Protein AF-A0AAU1EWR7-F1 (afdb_monomer_lite)

Secondary structure (DSSP, 8-state):
-EEEEEEEE-SSS-EEEEEEEEETTEEEEEEEEE-TTEEEEEEEE--TT-EEEEEEE--

Sequence (59 aa):
MTTTVYYNNSCSYPVYVTIHMHDKNGQNNHCLTVPKNTKGSKKFQQGLSGTFERISKGC

Radius of gyration: 12.07 Å; chains: 1; bounding box: 26×18×29 Å

Foldseek 3Di:
DKDKDKDAAQDPAKWKKWWWKAAPVGIDIDIDTHGHRDTDIDMDDRPPRMDTDDMDTDD

Structure (mmCIF, N/CA/C/O backbone):
data_AF-A0AAU1EWR7-F1
#
_entry.id   AF-A0AAU1E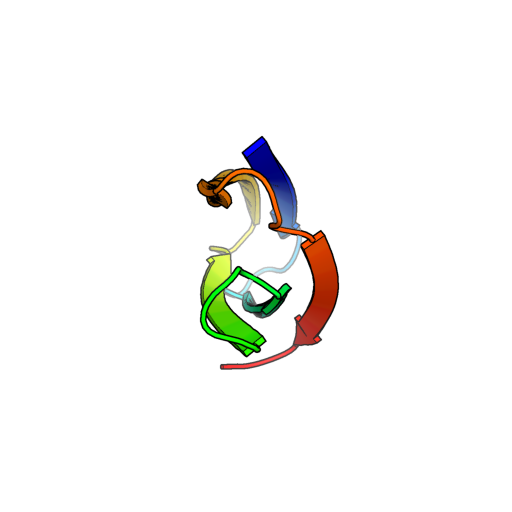WR7-F1
#
loop_
_atom_site.group_PDB
_atom_site.id
_atom_site.type_symbol
_atom_site.label_atom_id
_atom_site.label_alt_id
_atom_site.label_comp_id
_atom_site.label_asym_id
_atom_site.label_entity_id
_atom_site.label_seq_id
_atom_site.pdbx_PDB_ins_code
_atom_site.Cartn_x
_atom_site.Cartn_y
_atom_site.Cartn_z
_atom_site.occupancy
_atom_site.B_iso_or_equiv
_atom_site.auth_seq_id
_atom_site.auth_comp_id
_atom_site.auth_asym_id
_atom_site.auth_atom_id
_atom_site.pdbx_PDB_model_num
ATOM 1 N N . MET A 1 1 ? 10.414 8.557 -10.395 1.00 78.56 1 MET A N 1
ATOM 2 C CA . MET A 1 1 ? 9.006 8.930 -10.183 1.00 78.56 1 MET A CA 1
ATOM 3 C C . MET A 1 1 ? 8.533 8.344 -8.865 1.00 78.56 1 MET A C 1
ATOM 5 O O . MET A 1 1 ? 9.054 7.318 -8.425 1.00 78.56 1 MET A O 1
ATOM 9 N N . THR A 1 2 ? 7.617 9.031 -8.192 1.00 87.06 2 THR A N 1
ATOM 10 C CA . THR A 1 2 ? 7.055 8.571 -6.920 1.00 87.06 2 THR A CA 1
ATOM 11 C C . THR A 1 2 ? 5.554 8.750 -6.944 1.00 87.06 2 THR A C 1
ATOM 13 O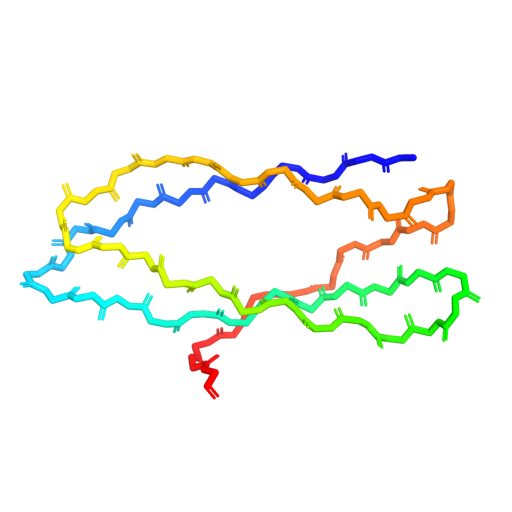 O . THR A 1 2 ? 5.095 9.818 -7.340 1.00 87.06 2 THR A O 1
ATOM 16 N N . THR A 1 3 ? 4.828 7.754 -6.455 1.00 89.19 3 THR A N 1
ATOM 17 C CA . THR A 1 3 ? 3.372 7.807 -6.322 1.00 89.19 3 THR A CA 1
ATOM 18 C C . THR A 1 3 ? 3.010 7.886 -4.850 1.00 89.19 3 THR A C 1
ATOM 20 O O . THR A 1 3 ? 3.489 7.091 -4.043 1.00 89.19 3 THR A O 1
ATOM 23 N N . THR A 1 4 ? 2.175 8.855 -4.486 1.00 93.19 4 THR A N 1
ATOM 24 C CA . THR A 1 4 ? 1.646 8.982 -3.126 1.00 93.19 4 THR A CA 1
ATOM 25 C C . THR A 1 4 ? 0.209 8.489 -3.116 1.00 93.19 4 THR A C 1
ATOM 27 O O . THR A 1 4 ? -0.649 9.064 -3.780 1.00 93.19 4 THR A O 1
ATOM 30 N N . VAL A 1 5 ? -0.056 7.432 -2.352 1.00 91.69 5 VAL A N 1
ATOM 31 C CA . VAL A 1 5 ? -1.409 6.914 -2.137 1.00 91.69 5 VAL A CA 1
ATOM 32 C C . VAL A 1 5 ? -1.947 7.508 -0.847 1.00 91.69 5 VAL A C 1
ATOM 34 O O . VAL A 1 5 ? -1.382 7.280 0.223 1.00 91.69 5 VAL A O 1
ATOM 37 N N . TYR A 1 6 ? -3.039 8.259 -0.948 1.00 94.69 6 TYR A N 1
ATOM 38 C CA . TYR A 1 6 ? -3.781 8.783 0.194 1.00 94.69 6 TYR A CA 1
ATOM 39 C C . TYR A 1 6 ? -4.886 7.804 0.577 1.00 94.69 6 TYR A C 1
ATOM 41 O O . TYR A 1 6 ? -5.540 7.228 -0.290 1.00 94.69 6 TYR A O 1
ATOM 49 N N . TYR A 1 7 ? -5.101 7.614 1.873 1.00 94.00 7 TYR A N 1
ATOM 50 C CA . TYR A 1 7 ? -6.116 6.701 2.383 1.00 94.00 7 TYR A CA 1
ATOM 51 C C . TYR A 1 7 ? -6.862 7.305 3.569 1.00 9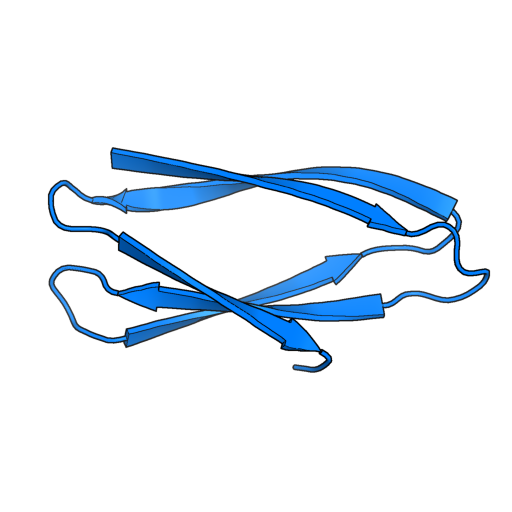4.00 7 TYR A C 1
ATOM 53 O O . TYR A 1 7 ? -6.315 8.084 4.351 1.00 94.00 7 TYR A O 1
ATOM 61 N N . ASN A 1 8 ? -8.122 6.903 3.708 1.00 95.94 8 ASN A N 1
ATOM 62 C CA . ASN A 1 8 ? -8.978 7.212 4.843 1.00 95.94 8 ASN A CA 1
ATOM 63 C C . ASN A 1 8 ? -9.804 5.966 5.171 1.00 95.94 8 ASN A C 1
ATOM 65 O O . ASN A 1 8 ? -10.722 5.619 4.432 1.00 95.94 8 ASN A O 1
ATOM 69 N N . ASN A 1 9 ? -9.458 5.279 6.256 1.00 95.31 9 ASN A N 1
ATOM 70 C CA . ASN A 1 9 ? -10.238 4.162 6.760 1.00 95.31 9 ASN A CA 1
ATOM 71 C C . ASN A 1 9 ? -11.162 4.656 7.872 1.00 95.31 9 ASN A C 1
ATOM 73 O O . ASN A 1 9 ? -10.743 4.805 9.018 1.00 95.31 9 ASN A O 1
ATOM 77 N N . SER A 1 10 ? -12.423 4.893 7.520 1.00 95.75 10 SER A N 1
ATOM 78 C CA . SER A 1 10 ? -13.486 5.239 8.472 1.00 95.75 10 SER A CA 1
ATOM 79 C C . SER A 1 10 ? -14.180 4.007 9.072 1.00 95.75 10 SER A C 1
ATOM 81 O O . SER A 1 10 ? -15.166 4.148 9.789 1.00 95.75 10 SER A O 1
ATOM 83 N N . CYS A 1 11 ? -13.702 2.793 8.783 1.00 94.00 11 CYS A N 1
ATOM 84 C CA . CYS A 1 11 ? -14.205 1.580 9.414 1.00 94.00 11 CYS A CA 1
ATOM 85 C C . CYS A 1 11 ? -13.674 1.449 10.849 1.00 94.00 11 CYS A C 1
ATOM 87 O O . CYS A 1 11 ? -12.577 1.904 11.186 1.00 94.00 11 CYS A O 1
ATOM 89 N N . SER A 1 12 ? -14.424 0.723 11.679 1.00 96.69 12 SER A N 1
ATOM 90 C CA . SER A 1 12 ? -14.053 0.375 13.057 1.00 96.69 12 SER A CA 1
ATOM 91 C C . SER A 1 12 ? -13.002 -0.743 13.158 1.00 96.69 12 SER A C 1
ATOM 93 O O . SER A 1 12 ? -12.601 -1.111 14.264 1.00 96.69 12 SER A O 1
ATOM 95 N N . TYR A 1 13 ? -12.524 -1.263 12.025 1.00 95.94 13 TYR A N 1
ATOM 96 C CA . TYR A 1 13 ? -11.547 -2.348 11.908 1.00 95.94 13 TYR A CA 1
ATOM 97 C C . TYR A 1 13 ? -10.450 -2.006 10.879 1.00 95.94 13 TYR A C 1
ATOM 99 O O . TYR A 1 13 ? -10.669 -1.157 10.007 1.00 95.94 13 TYR A O 1
ATOM 107 N N . PRO A 1 14 ? -9.249 -2.609 10.981 1.00 95.88 14 PRO A N 1
ATOM 108 C CA . PRO A 1 14 ? -8.189 -2.406 9.997 1.00 95.88 14 PRO A CA 1
ATOM 109 C C . PRO A 1 14 ? -8.580 -2.985 8.632 1.00 95.88 14 PRO A C 1
ATOM 111 O O . PRO A 1 14 ? -9.187 -4.051 8.549 1.00 95.88 14 PRO A O 1
ATOM 114 N N . VAL A 1 15 ? -8.206 -2.292 7.557 1.00 96.00 15 VAL A N 1
ATOM 115 C CA . VAL A 1 15 ? -8.448 -2.729 6.178 1.00 96.00 15 VAL A CA 1
ATOM 116 C C . VAL A 1 15 ? -7.115 -3.023 5.508 1.00 96.00 15 VAL A C 1
ATOM 118 O O . VAL A 1 15 ? -6.201 -2.202 5.534 1.00 96.00 15 VAL A O 1
ATOM 121 N N . TYR A 1 16 ? -7.018 -4.191 4.887 1.00 95.75 16 TYR A N 1
ATOM 122 C CA . TY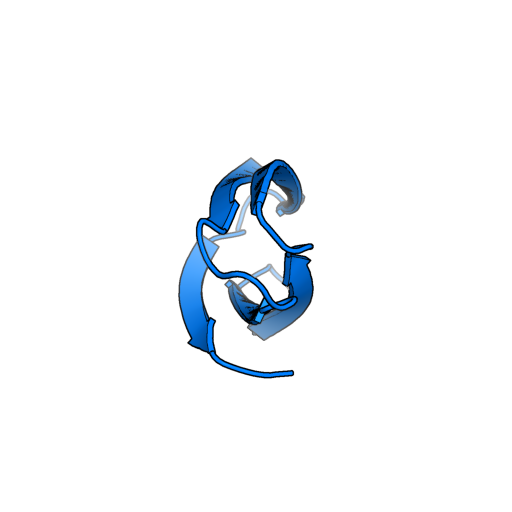R A 1 16 ? -5.857 -4.607 4.111 1.00 95.75 16 TYR A CA 1
ATOM 123 C C . TYR A 1 16 ? -6.122 -4.303 2.644 1.00 95.75 16 TYR A C 1
ATOM 125 O O . TYR A 1 16 ? -7.177 -4.669 2.115 1.00 95.75 16 TYR A O 1
ATOM 133 N N . VAL A 1 17 ? -5.186 -3.621 1.993 1.00 94.94 17 VAL A N 1
ATOM 134 C CA . VAL A 1 17 ? -5.250 -3.333 0.561 1.00 94.94 17 VAL A CA 1
ATOM 135 C C . VAL A 1 17 ? -3.932 -3.689 -0.108 1.00 94.94 17 VAL A C 1
ATOM 137 O O . VAL A 1 17 ? -2.862 -3.540 0.484 1.00 94.94 17 VAL A O 1
ATOM 140 N N . THR A 1 18 ? -4.022 -4.112 -1.362 1.00 96.19 18 THR A N 1
ATOM 141 C CA . THR A 1 18 ? -2.872 -4.282 -2.245 1.00 96.19 18 THR A CA 1
ATOM 142 C C . THR A 1 18 ? -2.848 -3.141 -3.248 1.00 96.19 18 THR A C 1
ATOM 144 O O . THR A 1 18 ? -3.844 -2.859 -3.919 1.00 96.19 18 THR A O 1
ATOM 147 N N . ILE A 1 19 ? -1.696 -2.488 -3.344 1.00 94.62 19 ILE A N 1
ATOM 148 C CA . ILE A 1 19 ? -1.383 -1.474 -4.343 1.00 94.62 19 ILE A CA 1
ATOM 149 C C . ILE A 1 19 ? -0.631 -2.164 -5.480 1.00 94.62 19 ILE A C 1
ATOM 151 O O . ILE A 1 19 ? 0.471 -2.666 -5.262 1.00 94.62 19 ILE A O 1
ATOM 155 N N . HIS A 1 20 ? -1.234 -2.189 -6.668 1.00 93.75 20 HIS A N 1
ATOM 156 C CA . HIS A 1 20 ? -0.663 -2.790 -7.876 1.00 93.75 20 HIS A CA 1
ATOM 157 C C . HIS A 1 20 ? 0.052 -1.703 -8.668 1.00 93.75 20 HIS A C 1
ATOM 159 O O . HIS A 1 20 ? -0.548 -0.685 -9.033 1.00 93.75 20 HIS A O 1
ATOM 165 N N . MET A 1 21 ? 1.346 -1.893 -8.888 1.00 91.94 21 MET A N 1
ATOM 166 C CA . MET A 1 21 ? 2.198 -0.958 -9.614 1.00 91.94 21 MET A CA 1
ATOM 167 C C . MET A 1 21 ? 3.035 -1.726 -10.627 1.00 91.94 21 MET A C 1
ATOM 169 O O . MET A 1 21 ? 3.335 -2.895 -10.422 1.00 91.94 21 MET A O 1
ATOM 173 N N . HIS A 1 22 ? 3.439 -1.066 -11.701 1.00 89.94 22 HIS A N 1
ATOM 174 C CA . HIS A 1 22 ? 4.352 -1.629 -12.684 1.00 89.94 22 HIS A CA 1
ATOM 175 C C . HIS A 1 22 ? 5.617 -0.781 -12.706 1.00 89.94 22 HIS A C 1
ATOM 177 O O . HIS A 1 22 ? 5.537 0.433 -12.888 1.00 89.94 22 HIS A O 1
ATOM 183 N N . ASP A 1 23 ? 6.776 -1.389 -12.481 1.00 84.88 23 ASP A N 1
ATOM 184 C CA . ASP A 1 23 ? 8.077 -0.732 -12.577 1.00 84.88 23 ASP A CA 1
ATOM 185 C C . ASP A 1 23 ? 8.931 -1.365 -13.691 1.00 84.88 23 ASP A C 1
ATOM 187 O O . ASP A 1 23 ? 8.462 -2.206 -14.458 1.00 84.88 23 ASP A O 1
ATOM 191 N N . LYS A 1 24 ? 10.190 -0.932 -13.842 1.00 81.31 24 LYS A N 1
ATOM 192 C CA . LYS A 1 24 ? 11.088 -1.460 -14.890 1.00 81.31 24 LYS A CA 1
ATOM 193 C C . LYS A 1 24 ? 11.333 -2.976 -14.802 1.00 81.31 24 LYS A C 1
ATOM 195 O O . LYS A 1 24 ? 11.782 -3.561 -15.780 1.00 81.31 24 LYS A O 1
ATOM 200 N N . ASN A 1 25 ? 11.103 -3.580 -13.638 1.00 82.62 25 ASN A N 1
ATOM 201 C CA . ASN A 1 25 ? 11.290 -5.001 -13.368 1.00 82.62 25 ASN A CA 1
ATOM 202 C C . ASN A 1 25 ? 9.974 -5.795 -13.489 1.00 82.62 25 ASN A C 1
ATOM 204 O O . ASN A 1 25 ? 9.983 -7.000 -13.246 1.00 82.62 25 ASN A O 1
ATOM 208 N N . GLY A 1 26 ? 8.860 -5.149 -13.854 1.00 85.00 26 GLY A N 1
ATOM 209 C CA . GLY A 1 26 ? 7.550 -5.780 -14.007 1.00 85.00 26 GLY A CA 1
ATOM 210 C C . GLY A 1 26 ? 6.534 -5.349 -12.947 1.00 85.00 26 GLY A C 1
ATOM 211 O O . GLY A 1 26 ? 6.638 -4.273 -12.352 1.00 85.00 26 GLY A O 1
ATOM 212 N N . GLN A 1 27 ? 5.513 -6.186 -12.734 1.00 87.81 27 GLN A N 1
ATOM 213 C CA . GLN A 1 27 ? 4.448 -5.915 -11.768 1.00 87.81 27 GLN A CA 1
ATOM 214 C C . GLN A 1 27 ? 4.954 -6.088 -10.332 1.00 87.81 27 GLN A C 1
ATOM 216 O O . GLN A 1 27 ? 5.584 -7.087 -9.986 1.00 87.81 27 GLN A O 1
ATOM 221 N N . ASN A 1 28 ? 4.649 -5.108 -9.491 1.00 88.81 28 ASN A N 1
ATOM 222 C CA . ASN A 1 28 ? 5.081 -5.004 -8.113 1.00 88.81 28 ASN A CA 1
ATOM 223 C C . ASN A 1 28 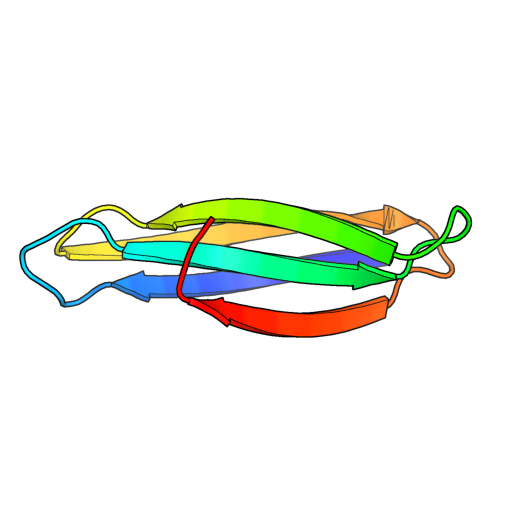? 3.879 -4.684 -7.219 1.00 88.81 28 ASN A C 1
ATOM 225 O O . ASN A 1 28 ? 3.201 -3.663 -7.381 1.00 88.81 28 ASN A O 1
ATOM 229 N N . ASN A 1 29 ? 3.618 -5.576 -6.266 1.00 92.12 29 ASN A N 1
ATOM 230 C CA . ASN A 1 29 ? 2.458 -5.510 -5.392 1.00 92.12 29 ASN A CA 1
ATOM 231 C C . ASN A 1 29 ? 2.895 -5.118 -3.990 1.00 92.12 29 ASN A C 1
ATOM 233 O O . ASN A 1 29 ? 3.716 -5.788 -3.366 1.00 92.12 29 ASN A O 1
ATOM 237 N N . HIS A 1 30 ? 2.307 -4.045 -3.472 1.00 91.94 30 HIS A N 1
ATOM 238 C CA . HIS A 1 30 ? 2.602 -3.577 -2.129 1.00 91.94 30 HIS A CA 1
ATOM 239 C C . HIS A 1 30 ? 1.391 -3.700 -1.230 1.00 91.94 30 HIS A C 1
ATOM 241 O O . HIS A 1 30 ? 0.339 -3.112 -1.481 1.00 91.94 30 HIS A O 1
ATOM 247 N N . CYS A 1 31 ? 1.587 -4.401 -0.124 1.00 93.75 31 CYS A N 1
ATOM 248 C CA . CYS A 1 31 ? 0.568 -4.532 0.893 1.00 93.75 31 CYS A CA 1
ATOM 249 C C . CYS A 1 31 ? 0.587 -3.342 1.843 1.00 93.75 31 CYS A C 1
ATOM 251 O O . CYS A 1 31 ? 1.632 -2.924 2.356 1.00 93.75 31 CYS A O 1
ATOM 253 N N . LEU A 1 32 ? -0.599 -2.798 2.081 1.00 93.88 32 LEU A N 1
ATOM 254 C CA . LEU A 1 32 ? -0.822 -1.713 3.012 1.00 93.88 32 LEU A CA 1
ATOM 255 C C . LEU A 1 32 ? -1.943 -2.098 3.972 1.00 93.88 32 LEU A C 1
ATOM 257 O O . LEU A 1 32 ? -3.099 -2.254 3.584 1.00 93.88 32 LEU A O 1
ATOM 261 N N . THR A 1 33 ? -1.589 -2.191 5.247 1.00 95.62 33 THR A N 1
ATOM 262 C CA . THR A 1 33 ? -2.566 -2.242 6.331 1.00 95.62 33 THR A CA 1
ATOM 263 C C . THR A 1 33 ? -2.955 -0.817 6.688 1.00 95.62 33 THR A C 1
ATOM 265 O O . THR A 1 33 ? -2.112 -0.034 7.125 1.00 95.62 33 THR A O 1
ATOM 268 N N . VAL A 1 34 ? -4.230 -0.480 6.513 1.00 95.19 34 VAL A N 1
ATOM 269 C CA . VAL A 1 34 ? -4.798 0.806 6.910 1.00 95.19 34 VAL A CA 1
ATOM 270 C C . VAL A 1 34 ? -5.506 0.635 8.260 1.00 95.19 34 VAL A C 1
ATOM 272 O O . VAL A 1 34 ? -6.556 -0.013 8.313 1.00 95.19 34 VAL A O 1
ATOM 275 N N . PRO A 1 35 ? -4.970 1.186 9.367 1.00 95.88 35 PRO A N 1
ATOM 276 C CA . PRO A 1 35 ? -5.583 1.049 10.687 1.00 95.88 35 PRO A CA 1
ATOM 277 C C . PRO A 1 35 ? -6.993 1.646 10.738 1.00 95.88 35 PRO A C 1
ATOM 279 O O . PRO A 1 35 ? -7.335 2.516 9.936 1.00 95.88 35 PRO A O 1
ATOM 282 N N . LYS A 1 36 ? -7.816 1.181 11.686 1.00 96.12 36 LYS A N 1
ATOM 283 C CA . LYS A 1 36 ? -9.171 1.714 11.904 1.00 96.12 36 LYS A CA 1
ATOM 284 C C . LYS A 1 36 ? -9.145 3.216 12.194 1.00 96.12 36 LYS A C 1
ATOM 286 O O . LYS A 1 36 ? -8.194 3.702 12.809 1.00 96.12 36 LYS A O 1
ATOM 291 N N . ASN A 1 37 ? -10.196 3.930 11.797 1.00 96.62 37 ASN A N 1
ATOM 292 C CA . ASN A 1 37 ? -10.385 5.366 12.052 1.00 96.62 37 ASN A CA 1
ATOM 293 C C . ASN A 1 37 ? -9.157 6.241 11.728 1.00 96.62 37 ASN A C 1
ATOM 295 O O . ASN A 1 37 ? -8.873 7.208 12.433 1.00 96.62 37 ASN A O 1
ATOM 299 N N . THR A 1 38 ? -8.396 5.885 10.692 1.00 96.12 38 THR A N 1
ATOM 300 C CA . THR A 1 38 ? -7.125 6.542 10.369 1.00 96.12 38 THR A CA 1
ATOM 301 C C . THR A 1 38 ? -7.138 7.074 8.946 1.00 96.12 38 THR A C 1
ATOM 303 O O . THR A 1 38 ? -7.489 6.369 7.999 1.00 96.12 38 THR A O 1
ATOM 306 N N . LYS A 1 39 ? -6.672 8.314 8.793 1.00 95.94 39 LYS A N 1
ATOM 307 C CA . LYS A 1 39 ? -6.326 8.918 7.506 1.00 95.94 39 LYS A CA 1
ATOM 308 C C . LYS A 1 39 ? -4.819 9.102 7.411 1.00 95.94 39 LYS A C 1
ATOM 310 O O . LYS A 1 39 ? -4.160 9.356 8.416 1.00 95.94 39 LYS A O 1
ATOM 315 N N . GLY A 1 40 ? -4.271 8.984 6.214 1.00 95.94 40 GLY A N 1
ATOM 316 C CA . GLY A 1 40 ? -2.841 9.126 6.003 1.00 95.94 40 GLY A CA 1
ATOM 317 C C . GLY A 1 40 ? -2.460 9.031 4.540 1.00 95.94 40 GLY A C 1
ATOM 318 O O . GLY A 1 40 ? -3.302 9.093 3.643 1.00 95.94 40 GLY A O 1
ATOM 319 N N . SER A 1 41 ? -1.163 8.892 4.305 1.00 94.94 41 SER A N 1
ATOM 320 C CA . SER A 1 41 ? -0.638 8.636 2.974 1.00 94.94 41 SER A CA 1
ATOM 321 C C . SER A 1 41 ? 0.603 7.764 3.049 1.00 94.94 41 SER A C 1
ATOM 323 O O . SER A 1 41 ? 1.311 7.760 4.057 1.00 94.94 41 SER A O 1
ATOM 325 N N . LYS A 1 42 ? 0.871 7.024 1.975 1.00 93.62 42 LYS A N 1
ATOM 326 C CA . LYS A 1 42 ? 2.115 6.281 1.806 1.00 93.62 42 LYS A CA 1
ATOM 327 C C . LYS A 1 42 ? 2.712 6.575 0.441 1.00 93.62 42 LYS A C 1
ATOM 329 O O . LYS A 1 42 ? 2.025 6.527 -0.578 1.00 93.62 42 LYS A O 1
ATOM 334 N N . LYS A 1 43 ? 4.001 6.902 0.446 1.00 92.25 43 LYS A N 1
ATOM 335 C CA . LYS A 1 43 ? 4.779 7.186 -0.755 1.00 92.25 43 LYS A CA 1
ATOM 336 C C . LYS A 1 43 ? 5.460 5.908 -1.233 1.00 92.25 43 LYS A C 1
ATOM 338 O O . LYS A 1 43 ? 6.156 5.254 -0.461 1.00 92.25 43 LYS A O 1
ATOM 343 N N . PHE A 1 44 ? 5.283 5.595 -2.508 1.00 89.69 44 PHE A N 1
ATOM 344 C CA . PHE A 1 44 ? 5.904 4.474 -3.197 1.00 89.69 44 PHE A CA 1
ATOM 345 C C . PHE A 1 44 ? 6.908 4.997 -4.223 1.00 89.69 44 PHE A C 1
ATOM 347 O O . PHE A 1 44 ? 6.621 5.921 -4.992 1.00 89.69 44 PHE A O 1
ATOM 354 N N . GLN A 1 45 ? 8.110 4.429 -4.211 1.00 87.31 45 GLN A N 1
ATOM 355 C CA . GLN A 1 45 ? 9.163 4.746 -5.170 1.00 87.31 45 GLN A CA 1
ATOM 356 C C . GLN A 1 45 ? 9.115 3.724 -6.305 1.00 87.31 45 GLN A C 1
ATOM 358 O O . GLN A 1 45 ? 9.332 2.546 -6.062 1.00 87.31 45 GLN A O 1
ATOM 363 N N . GLN A 1 46 ? 8.829 4.174 -7.529 1.00 81.19 46 GLN A N 1
ATOM 364 C CA . GLN A 1 46 ? 8.600 3.282 -8.677 1.00 81.19 46 GLN A CA 1
ATOM 365 C C . GLN A 1 46 ? 9.660 3.456 -9.788 1.00 81.19 46 GLN A C 1
ATOM 367 O O . GLN A 1 46 ? 9.555 2.875 -10.862 1.00 81.19 46 GLN A O 1
ATOM 372 N N . GLY A 1 47 ? 10.691 4.283 -9.570 1.00 79.62 47 GLY A N 1
ATOM 373 C CA . GLY A 1 47 ? 11.669 4.612 -10.618 1.00 79.62 47 GLY A CA 1
ATOM 374 C C . GLY A 1 47 ? 11.079 5.509 -11.717 1.00 79.62 47 GLY A C 1
ATOM 375 O O . GLY A 1 47 ? 10.018 6.093 -11.527 1.00 79.62 47 GLY A O 1
ATOM 376 N N . LEU A 1 48 ? 11.797 5.746 -12.819 1.00 75.31 48 LEU A N 1
ATOM 377 C CA . LEU A 1 48 ? 11.370 6.678 -13.886 1.00 75.31 48 LEU A CA 1
ATOM 378 C C . LEU A 1 48 ? 10.268 6.115 -14.798 1.00 75.31 48 LEU A C 1
ATOM 380 O O . LEU A 1 48 ? 9.467 6.884 -15.309 1.00 75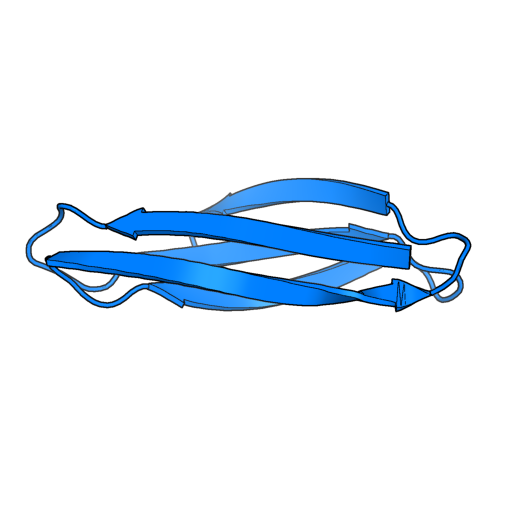.31 48 LEU A O 1
ATOM 384 N N . SER A 1 49 ? 10.210 4.795 -14.959 1.00 79.44 49 SER A N 1
ATOM 385 C CA . SER A 1 49 ? 9.240 4.069 -15.793 1.00 79.44 49 SER A CA 1
ATOM 386 C C . SER A 1 49 ? 8.089 3.456 -14.984 1.00 79.44 49 SER A C 1
ATOM 388 O O . SER A 1 49 ? 7.379 2.579 -15.467 1.00 79.44 49 SER A O 1
ATOM 390 N N . GLY A 1 50 ? 7.949 3.879 -13.729 1.00 83.00 50 GLY A N 1
ATOM 391 C CA . GLY A 1 50 ? 6.962 3.364 -12.798 1.00 83.00 50 GLY A CA 1
ATOM 392 C C . GLY A 1 50 ? 5.561 3.905 -13.052 1.00 83.00 50 GLY A C 1
ATOM 393 O O . GLY A 1 50 ? 5.389 5.117 -13.163 1.00 83.00 50 GLY A O 1
ATOM 394 N N . THR A 1 51 ? 4.557 3.032 -13.075 1.00 88.75 51 THR A N 1
ATOM 395 C CA . THR A 1 51 ? 3.141 3.392 -13.215 1.00 88.75 51 THR A CA 1
ATOM 396 C C . THR A 1 51 ? 2.299 2.750 -12.118 1.00 88.75 51 THR A C 1
ATOM 398 O O . THR A 1 51 ? 2.618 1.691 -11.579 1.00 88.75 51 THR A O 1
ATOM 401 N N . PHE A 1 52 ? 1.231 3.441 -11.734 1.00 90.50 52 PHE A N 1
ATOM 402 C CA . PHE A 1 52 ? 0.216 2.916 -10.833 1.00 90.50 52 PHE A CA 1
ATOM 403 C C . PHE A 1 52 ? -0.905 2.284 -11.655 1.00 90.50 52 PHE A C 1
ATOM 405 O O . PHE A 1 52 ? -1.397 2.917 -12.586 1.00 90.50 52 PHE A O 1
ATOM 412 N N . GLU A 1 53 ? -1.328 1.076 -11.288 1.00 92.38 53 GLU A N 1
ATOM 413 C CA . GLU A 1 53 ? -2.387 0.366 -12.007 1.00 92.38 53 GLU A CA 1
ATOM 414 C C . GLU A 1 53 ? -3.718 0.457 -11.263 1.00 92.38 53 GLU A C 1
ATOM 416 O O . GLU A 1 53 ? -4.707 0.960 -11.793 1.00 92.38 53 GLU A O 1
ATOM 421 N N . ARG A 1 54 ? -3.762 -0.052 -10.025 1.00 93.00 54 ARG A N 1
ATOM 422 C CA . ARG A 1 54 ? -5.007 -0.164 -9.253 1.00 93.00 54 ARG A CA 1
ATOM 423 C C . ARG A 1 54 ? -4.766 -0.426 -7.771 1.00 93.00 54 ARG A C 1
ATOM 425 O O . ARG A 1 54 ? -3.677 -0.802 -7.341 1.00 93.00 54 ARG A O 1
ATOM 432 N N . ILE A 1 55 ? -5.848 -0.319 -7.005 1.00 93.56 55 ILE A N 1
ATOM 433 C CA . ILE A 1 55 ? -5.942 -0.781 -5.616 1.00 93.56 55 ILE A CA 1
ATOM 434 C C . ILE A 1 55 ? -6.948 -1.922 -5.571 1.00 93.56 55 ILE A C 1
ATOM 436 O O . ILE A 1 55 ? -8.032 -1.814 -6.143 1.00 93.56 55 ILE A O 1
ATOM 440 N N . SER A 1 56 ? -6.616 -3.003 -4.873 1.00 95.00 56 SER A N 1
ATOM 441 C CA . SER A 1 56 ? -7.573 -4.057 -4.543 1.00 95.00 56 SER A CA 1
ATOM 442 C C . SER A 1 56 ? -7.660 -4.262 -3.041 1.00 95.00 56 SER A C 1
ATOM 444 O O . SER A 1 56 ? -6.715 -3.994 -2.301 1.00 95.00 56 SER A O 1
ATOM 446 N N . LYS A 1 57 ? -8.803 -4.768 -2.586 1.00 90.94 57 LYS A N 1
ATOM 447 C CA . LYS A 1 57 ? -8.958 -5.228 -1.208 1.00 90.94 57 LYS A CA 1
ATOM 448 C C . LYS A 1 57 ? -8.159 -6.518 -1.000 1.00 90.94 57 LYS A C 1
ATOM 450 O O . LYS A 1 57 ? -8.119 -7.358 -1.895 1.00 90.94 57 LYS A O 1
ATOM 455 N N . GLY A 1 58 ? -7.594 -6.669 0.191 1.00 87.81 58 GLY A N 1
ATOM 456 C CA . GLY A 1 58 ? -6.831 -7.840 0.603 1.00 87.81 58 GLY A CA 1
ATOM 457 C C . GLY A 1 58 ? -5.340 -7.732 0.304 1.00 87.81 58 GLY A C 1
ATOM 458 O O . GLY A 1 58 ? -4.920 -6.989 -0.583 1.00 87.81 58 GLY A O 1
ATOM 459 N N . CYS A 1 59 ? -4.590 -8.469 1.108 1.00 81.56 59 CYS A N 1
ATOM 460 C CA . CYS A 1 59 ? -3.231 -8.964 0.968 1.00 81.56 59 CYS A CA 1
ATOM 461 C C . CYS A 1 59 ? -3.211 -10.237 1.847 1.00 81.56 59 CYS A C 1
ATOM 463 O O . CYS A 1 59 ? -2.566 -11.215 1.442 1.00 81.56 59 CYS A O 1
#

pLDDT: mean 91.02, std 5.49, range [75.31, 96.69]